Protein AF-B0TVT5-F1 (afdb_monomer_lite)

Sequence (146 aa):
MIALIILLFVLSYLGFHYFGSIKQVGQPSIRVEHTRLLNVLGVVRSQWLMRSKPETLVLDWYSDNPEHASSSGQVRMAVGGWPIPDETSVAGCRRLLTELLGLSYVQQIETQFNSDTGVCRYIGDSGESISYQTSSGRVIFLTEAR

Secondary structure (DSSP, 8-state):
-HHHHHHHHHHHHHHHHHHHHHGGGSS--HHHHHHHHHHHHHHHHHHHHHTT--SEEE-HHHHS-GGGTTS--EEEE-TTS-EE-SSSSHHHHHHHHHHHH-GGGGGGEEEEEETTTTEEEEEETTS-EEEEETTT--EEEESS--

Structure (mmCIF, N/CA/C/O backbone):
data_AF-B0TVT5-F1
#
_entry.id   AF-B0TVT5-F1
#
loop_
_atom_site.group_PDB
_atom_site.id
_atom_site.type_symbol
_atom_site.label_atom_id
_atom_site.label_alt_id
_atom_site.label_comp_id
_atom_site.label_asym_id
_atom_site.label_entity_id
_atom_site.label_seq_id
_atom_site.pdbx_PDB_ins_code
_atom_site.Cartn_x
_atom_site.Cartn_y
_atom_site.Cartn_z
_atom_site.occupancy
_atom_site.B_iso_or_equiv
_atom_site.auth_seq_id
_atom_site.auth_comp_id
_atom_site.auth_asym_id
_atom_site.auth_atom_id
_atom_site.pdbx_PDB_model_num
ATOM 1 N N . MET A 1 1 ? -18.868 22.893 51.690 1.00 73.75 1 MET A N 1
ATOM 2 C CA . MET A 1 1 ? -18.095 21.627 51.679 1.00 73.75 1 MET A CA 1
ATOM 3 C C . MET A 1 1 ? -18.855 20.485 51.011 1.00 73.75 1 MET A C 1
ATOM 5 O O . MET A 1 1 ? -18.315 19.909 50.081 1.00 73.75 1 MET A O 1
ATOM 9 N N . ILE A 1 2 ? -20.110 20.209 51.388 1.00 89.44 2 ILE A N 1
ATOM 10 C CA . ILE A 1 2 ? -20.923 19.127 50.787 1.00 89.44 2 ILE A CA 1
ATOM 11 C C . ILE A 1 2 ? -21.070 19.276 49.258 1.00 89.44 2 ILE A C 1
ATOM 13 O O . ILE A 1 2 ? -20.863 18.316 48.527 1.00 89.44 2 ILE A O 1
ATOM 17 N N . ALA A 1 3 ? -21.318 20.492 48.757 1.00 90.56 3 ALA A N 1
ATOM 18 C CA . ALA A 1 3 ? -21.428 20.746 47.316 1.00 90.56 3 ALA A CA 1
ATOM 19 C C . ALA A 1 3 ? -20.134 20.446 46.529 1.00 90.56 3 ALA A C 1
ATOM 21 O O . ALA A 1 3 ? -20.201 19.932 45.417 1.00 90.56 3 ALA A O 1
ATOM 22 N N . LEU A 1 4 ? -18.960 20.708 47.118 1.00 91.19 4 LEU A N 1
ATOM 23 C CA . LEU A 1 4 ? -17.665 20.393 46.497 1.00 91.19 4 LEU A CA 1
ATOM 24 C C . LEU A 1 4 ? -17.431 18.882 46.423 1.00 91.19 4 LEU A C 1
ATOM 26 O O . LEU A 1 4 ? -16.915 18.391 45.427 1.00 91.19 4 LEU A O 1
ATOM 30 N N . ILE A 1 5 ? -17.850 18.144 47.452 1.00 94.19 5 ILE A N 1
ATOM 31 C CA . ILE A 1 5 ? -17.731 16.682 47.487 1.00 94.19 5 ILE A CA 1
ATOM 32 C C . ILE A 1 5 ? -18.621 16.056 46.407 1.00 94.19 5 ILE A C 1
ATOM 34 O O . ILE A 1 5 ? -18.167 15.187 45.669 1.00 94.19 5 ILE A O 1
ATOM 38 N N . ILE A 1 6 ? -19.859 16.540 46.262 1.00 93.88 6 ILE A N 1
ATOM 39 C CA . ILE A 1 6 ? -20.787 16.066 45.224 1.00 93.88 6 ILE A CA 1
ATOM 40 C C . ILE A 1 6 ? -20.236 16.373 43.826 1.00 93.88 6 ILE A C 1
ATOM 42 O O . ILE A 1 6 ? -20.226 15.492 42.969 1.00 93.88 6 ILE A O 1
ATOM 46 N N . LEU A 1 7 ? -19.715 17.585 43.606 1.00 93.19 7 LEU A N 1
ATOM 47 C CA . LEU A 1 7 ? -19.097 17.969 42.335 1.00 93.19 7 LEU A CA 1
ATOM 48 C C . LEU A 1 7 ? -17.929 17.038 41.968 1.00 93.19 7 LEU A C 1
ATOM 50 O O . LEU A 1 7 ? -17.852 16.566 40.837 1.00 93.19 7 LEU A O 1
ATOM 54 N N . LEU A 1 8 ? -17.046 16.737 42.924 1.00 93.19 8 LEU A N 1
ATOM 55 C CA . LEU A 1 8 ? -15.907 15.844 42.699 1.00 93.19 8 LEU A CA 1
ATOM 56 C C . LEU A 1 8 ? -16.345 14.411 42.382 1.00 93.19 8 LEU A C 1
ATOM 58 O O . LEU A 1 8 ? -15.752 13.777 41.513 1.00 93.19 8 LEU A O 1
ATOM 62 N N . PHE A 1 9 ? -17.401 13.915 43.028 1.00 94.00 9 PHE A N 1
ATOM 63 C CA . PHE A 1 9 ? -17.964 12.602 42.713 1.00 94.00 9 PHE A CA 1
ATOM 64 C C . PHE A 1 9 ? -18.547 12.544 41.300 1.00 94.00 9 PHE A C 1
ATOM 66 O O . PHE A 1 9 ? -18.299 11.577 40.583 1.00 94.00 9 PHE A O 1
ATOM 73 N N . VAL A 1 10 ? -19.264 13.587 40.875 1.00 93.06 10 VAL A N 1
ATOM 74 C CA . VAL A 1 10 ? -19.808 13.679 39.512 1.00 93.06 10 VAL A CA 1
ATOM 75 C C . VAL A 1 10 ? -18.680 13.735 38.482 1.00 93.06 10 VAL A C 1
ATOM 77 O O . VAL A 1 10 ? -18.714 12.994 37.503 1.00 93.06 10 VAL A O 1
ATOM 80 N N . LEU A 1 11 ? -17.651 14.554 38.714 1.00 90.44 11 LEU A N 1
ATOM 81 C CA . LEU A 1 11 ? -16.497 14.651 37.815 1.00 90.44 11 LEU A CA 1
ATOM 82 C C . LEU A 1 11 ? -15.701 13.345 37.749 1.00 90.44 11 LEU A C 1
ATOM 84 O O . LEU A 1 11 ? -15.289 12.943 36.666 1.00 90.44 11 LEU A O 1
ATOM 88 N N . SER A 1 12 ? -15.525 12.661 38.880 1.00 88.81 12 SER A N 1
ATOM 89 C CA . SER A 1 12 ? -14.876 11.349 38.936 1.00 88.81 12 SER A CA 1
ATOM 90 C C . SER A 1 12 ? -15.671 10.309 38.147 1.00 88.81 12 SER A C 1
ATOM 92 O O . SER A 1 12 ? -15.120 9.637 37.278 1.00 88.81 12 SER A O 1
ATOM 94 N N . TYR A 1 13 ? -16.987 10.236 38.367 1.00 90.88 13 TYR A N 1
ATOM 95 C CA . TYR A 1 13 ? -17.873 9.323 37.647 1.00 90.88 13 TYR A CA 1
ATOM 96 C C . TYR A 1 13 ? -17.854 9.572 36.133 1.00 90.88 13 TYR A C 1
ATOM 98 O O . TYR A 1 13 ? -17.685 8.634 35.355 1.00 90.88 13 TYR A O 1
ATOM 106 N N . LEU A 1 14 ? -17.957 10.837 35.713 1.00 85.19 14 LEU A N 1
ATOM 107 C CA . LEU A 1 14 ? -17.855 11.223 34.305 1.00 85.19 14 LEU A CA 1
ATOM 108 C C . LEU A 1 14 ? -16.472 10.900 33.733 1.00 85.19 14 LEU A C 1
ATOM 110 O O . LEU A 1 14 ? -16.383 10.377 32.626 1.00 85.19 14 LEU A O 1
ATOM 114 N N . GLY A 1 15 ? -15.405 11.143 34.494 1.00 82.38 15 GLY A N 1
ATOM 115 C CA . GLY A 1 15 ? -14.047 10.766 34.124 1.00 82.38 15 GLY A CA 1
ATOM 116 C C . GLY A 1 15 ? -13.949 9.269 33.839 1.00 82.38 15 GLY A C 1
ATOM 117 O O . GLY A 1 15 ? -13.659 8.875 32.716 1.00 82.38 15 GLY A O 1
ATOM 118 N N . PHE A 1 16 ? -14.271 8.415 34.808 1.00 80.88 16 PHE A N 1
ATOM 119 C CA .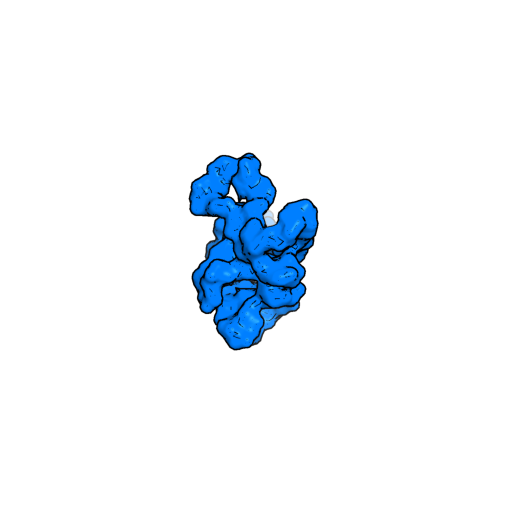 PHE A 1 16 ? -14.177 6.964 34.624 1.00 80.88 16 PHE A CA 1
ATOM 120 C C . PHE A 1 16 ? -15.085 6.433 33.507 1.00 80.88 16 PHE A C 1
ATOM 122 O O . PHE A 1 16 ? -14.669 5.546 32.762 1.00 80.88 16 PHE A O 1
ATOM 129 N N . HIS A 1 17 ? -16.288 6.991 33.348 1.00 77.81 17 HIS A N 1
ATOM 130 C CA . HIS A 1 17 ? -17.235 6.547 32.327 1.00 77.81 17 HIS A CA 1
ATOM 131 C C . HIS A 1 17 ? -16.817 6.959 30.905 1.00 77.81 17 HIS A C 1
ATOM 133 O O . HIS A 1 17 ? -16.916 6.160 29.976 1.00 77.81 17 HIS A O 1
ATOM 139 N N . TYR A 1 18 ? -16.324 8.187 30.710 1.00 73.25 18 TYR A N 1
ATOM 140 C CA . TYR A 1 18 ? -15.971 8.693 29.379 1.00 73.25 18 TYR A CA 1
ATOM 141 C C . TYR A 1 18 ? -14.526 8.384 28.966 1.00 73.25 18 TYR A C 1
ATOM 143 O O . TYR A 1 18 ? -14.272 8.208 27.775 1.00 73.25 18 TYR A O 1
ATOM 151 N N . PHE A 1 19 ? -13.582 8.223 29.901 1.00 67.19 19 PHE A N 1
ATOM 152 C CA . PHE A 1 19 ? -12.194 7.876 29.557 1.00 67.19 19 PHE A CA 1
ATOM 153 C C . PHE A 1 19 ? -12.063 6.514 28.860 1.00 67.19 19 PHE A C 1
ATOM 155 O O . PHE A 1 19 ? -11.162 6.340 28.040 1.00 67.19 19 PHE A O 1
ATOM 162 N N . GLY A 1 20 ? -12.975 5.567 29.111 1.00 59.06 20 GLY A N 1
ATOM 163 C CA . GLY A 1 20 ? -13.017 4.294 28.383 1.00 59.06 20 GLY A CA 1
ATOM 164 C C . GLY A 1 20 ? -13.254 4.459 26.875 1.00 59.06 20 GLY A C 1
ATOM 165 O O . GLY A 1 20 ? -12.713 3.686 26.089 1.00 59.06 20 GLY A O 1
ATOM 166 N N . SER A 1 21 ? -13.988 5.503 26.472 1.00 56.88 21 SER A N 1
ATOM 167 C CA . SER A 1 21 ? -14.326 5.811 25.074 1.00 56.88 21 SER A CA 1
ATOM 168 C C . SER A 1 21 ? -13.259 6.674 24.373 1.00 56.88 21 SER A C 1
ATOM 170 O O . SER A 1 21 ? -13.179 6.700 23.150 1.00 56.88 21 SER A O 1
ATOM 172 N N . ILE A 1 22 ? -12.376 7.332 25.135 1.00 55.66 22 ILE A N 1
ATOM 173 C CA . ILE A 1 22 ? -11.315 8.221 24.618 1.00 55.66 22 ILE A CA 1
ATOM 174 C C . ILE A 1 22 ? -10.054 7.443 24.188 1.00 55.66 22 ILE A C 1
ATOM 176 O O . ILE A 1 22 ? -9.181 7.999 23.521 1.00 55.66 22 ILE A O 1
ATOM 180 N N . LYS A 1 23 ? -9.962 6.132 24.466 1.00 50.75 23 LYS A N 1
ATOM 181 C CA . LYS A 1 23 ? -8.839 5.282 24.008 1.00 50.75 23 LYS A CA 1
ATOM 182 C C . LYS A 1 23 ? -8.636 5.288 22.482 1.00 50.75 23 LYS A C 1
ATOM 184 O O . LYS A 1 23 ? -7.557 4.944 22.017 1.00 50.75 23 LYS A O 1
ATOM 189 N N . GLN A 1 24 ? -9.630 5.739 21.719 1.00 52.06 24 GLN A N 1
ATOM 190 C CA . GLN A 1 24 ? -9.601 5.847 20.260 1.00 52.06 24 GLN A CA 1
ATOM 191 C C . GLN A 1 24 ? -8.900 7.118 19.732 1.00 52.06 24 GLN A C 1
ATOM 193 O O . GLN A 1 24 ? -8.648 7.225 18.538 1.00 52.06 24 GLN A O 1
ATOM 198 N N . VAL A 1 25 ? -8.553 8.078 20.600 1.00 47.72 25 VAL A N 1
ATOM 199 C CA . VAL A 1 25 ? -7.944 9.370 20.209 1.00 47.72 25 VAL A CA 1
ATOM 200 C C . VAL A 1 25 ? -6.412 9.282 20.047 1.00 47.72 25 VAL A C 1
ATOM 202 O O . VAL A 1 25 ? -5.789 10.221 19.561 1.00 47.72 25 VAL A O 1
ATOM 205 N N . GLY A 1 26 ? -5.790 8.155 20.419 1.00 47.66 26 GLY A N 1
ATOM 206 C CA . GLY A 1 26 ? -4.327 7.988 20.422 1.00 47.66 26 GLY A CA 1
ATOM 207 C C . GLY A 1 26 ? -3.743 6.998 19.408 1.00 47.66 26 GLY A C 1
ATOM 208 O O . GLY A 1 26 ? -2.524 6.963 19.263 1.00 47.66 26 GLY A O 1
ATOM 209 N N . GLN A 1 27 ? -4.560 6.194 18.721 1.00 53.00 27 GLN A N 1
ATOM 210 C CA . GLN A 1 27 ? -4.071 5.294 17.671 1.00 53.00 27 GLN A CA 1
ATOM 211 C C . GLN A 1 27 ? -4.267 5.951 16.298 1.00 53.00 27 GLN A C 1
ATOM 213 O O . GLN A 1 27 ? -5.351 6.487 16.042 1.00 53.00 27 GLN A O 1
ATOM 218 N N . PRO A 1 28 ? -3.251 5.957 15.413 1.00 59.66 28 PRO A N 1
ATOM 219 C CA . PRO A 1 28 ? -3.420 6.455 14.056 1.00 59.66 28 PRO A CA 1
ATOM 220 C C . PRO A 1 28 ? -4.527 5.644 13.383 1.00 59.66 28 PRO A C 1
ATOM 222 O O . PRO A 1 28 ? -4.377 4.454 13.118 1.00 59.66 28 PRO A O 1
ATOM 225 N N . SER A 1 29 ? -5.683 6.280 13.164 1.00 71.81 29 SER A N 1
ATOM 226 C CA . SER A 1 29 ? -6.813 5.596 12.537 1.00 71.81 29 SER A CA 1
ATOM 227 C C . SER A 1 29 ? -6.375 5.058 11.178 1.00 71.81 29 SER A C 1
ATOM 229 O O . SER A 1 29 ? -5.718 5.760 10.404 1.00 71.81 29 SER A O 1
ATOM 231 N N . ILE A 1 30 ? -6.792 3.844 10.842 1.00 82.88 30 ILE A N 1
ATOM 232 C CA . ILE A 1 30 ? -6.499 3.222 9.546 1.00 82.88 30 ILE A CA 1
ATOM 233 C C . ILE A 1 30 ? -6.962 4.098 8.358 1.00 82.88 30 ILE A C 1
ATOM 235 O O . ILE A 1 30 ? -6.439 4.004 7.253 1.00 82.88 30 ILE A O 1
ATOM 239 N N . ARG A 1 31 ? -7.897 5.034 8.580 1.00 82.56 31 ARG A N 1
ATOM 240 C CA . ARG A 1 31 ? -8.333 6.051 7.612 1.00 82.56 31 ARG A CA 1
ATOM 241 C C . ARG A 1 31 ? -7.233 7.066 7.269 1.00 82.56 31 ARG A C 1
ATOM 243 O O . ARG A 1 31 ? -7.132 7.501 6.117 1.00 82.56 31 ARG A O 1
ATOM 250 N N . VAL A 1 32 ? -6.423 7.459 8.250 1.00 83.12 32 VAL A N 1
ATOM 251 C CA . VAL A 1 32 ? -5.253 8.321 8.025 1.00 83.12 32 VAL A CA 1
ATOM 252 C C . VAL A 1 32 ? -4.231 7.564 7.184 1.00 83.12 32 VAL A C 1
ATOM 254 O O . VAL A 1 32 ? -3.784 8.084 6.161 1.00 83.12 32 VAL A O 1
ATOM 257 N N . GLU A 1 33 ? -3.961 6.304 7.530 1.00 85.25 33 GLU A N 1
ATOM 258 C CA . GLU A 1 33 ? -3.027 5.459 6.777 1.00 85.25 33 GLU A CA 1
ATOM 259 C C . GLU A 1 33 ? -3.507 5.172 5.354 1.00 85.25 33 GLU A C 1
ATOM 261 O O . GLU A 1 33 ? -2.717 5.203 4.415 1.00 85.25 33 GLU A O 1
ATOM 266 N N . HIS A 1 34 ? -4.813 5.002 5.152 1.00 89.69 34 HIS A N 1
ATOM 267 C CA . HIS A 1 34 ? -5.408 4.894 3.823 1.00 89.69 34 HIS A CA 1
ATOM 268 C C . HIS A 1 34 ? -5.086 6.116 2.951 1.00 89.69 34 HIS A C 1
ATOM 270 O O . HIS A 1 34 ? -4.643 5.982 1.810 1.00 89.69 34 HIS A O 1
ATOM 276 N N . THR A 1 35 ? -5.289 7.317 3.497 1.00 90.25 35 THR A N 1
ATOM 277 C CA . THR A 1 35 ? -5.027 8.574 2.782 1.00 90.25 35 THR A CA 1
ATOM 278 C C . THR A 1 35 ? -3.541 8.722 2.474 1.00 90.25 35 THR A C 1
ATOM 280 O O . THR A 1 35 ? -3.157 9.103 1.368 1.00 90.25 35 THR A O 1
ATOM 283 N N . ARG A 1 36 ? -2.689 8.368 3.435 1.00 89.06 36 ARG A N 1
ATOM 284 C CA . ARG A 1 36 ? -1.245 8.398 3.251 1.00 89.06 36 ARG A CA 1
ATOM 285 C C . ARG A 1 36 ? -0.779 7.408 2.190 1.00 89.06 36 ARG A C 1
ATOM 287 O O . ARG A 1 36 ? 0.009 7.794 1.331 1.00 89.06 36 ARG A O 1
ATOM 294 N N . LEU A 1 37 ? -1.284 6.177 2.211 1.00 91.50 37 LEU A N 1
ATOM 295 C CA . LEU A 1 37 ? -0.959 5.159 1.218 1.00 91.50 37 LEU A CA 1
ATOM 296 C C . LEU A 1 37 ? -1.329 5.627 -0.191 1.00 91.50 37 LEU A C 1
ATOM 298 O O . LEU A 1 37 ? -0.518 5.491 -1.099 1.00 91.50 37 LEU A O 1
ATOM 302 N N . LEU A 1 38 ? -2.503 6.240 -0.372 1.00 93.31 38 LEU A N 1
ATOM 303 C CA . LEU A 1 38 ? -2.889 6.835 -1.655 1.00 93.31 38 LEU A CA 1
ATOM 304 C C . LEU A 1 38 ? -1.892 7.902 -2.125 1.00 93.31 38 LEU A C 1
ATOM 306 O O . LEU A 1 38 ? -1.481 7.888 -3.287 1.00 93.31 38 LEU A O 1
ATOM 310 N N . ASN A 1 39 ? -1.474 8.793 -1.226 1.00 92.88 39 ASN A N 1
ATOM 311 C CA . ASN A 1 39 ? -0.506 9.841 -1.549 1.00 92.88 39 ASN A CA 1
ATOM 312 C C . ASN A 1 39 ? 0.855 9.250 -1.932 1.00 92.88 39 ASN A C 1
ATOM 314 O O . ASN A 1 39 ? 1.406 9.602 -2.974 1.00 92.88 39 ASN A O 1
ATOM 318 N N . VAL A 1 40 ? 1.368 8.313 -1.130 1.00 92.06 40 VAL A N 1
ATOM 319 C CA . VAL A 1 40 ? 2.637 7.624 -1.391 1.00 92.06 40 VAL A CA 1
ATOM 320 C C . VAL A 1 40 ? 2.578 6.896 -2.730 1.00 92.06 40 VAL A C 1
ATOM 322 O O . VAL A 1 40 ? 3.449 7.109 -3.563 1.00 92.06 40 VAL A O 1
ATOM 325 N N . LEU A 1 41 ? 1.532 6.110 -2.998 1.00 94.25 41 LEU A N 1
ATOM 326 C CA . LEU A 1 41 ? 1.369 5.414 -4.279 1.00 94.25 41 LEU A CA 1
ATOM 327 C C . LEU A 1 41 ? 1.336 6.384 -5.468 1.00 94.25 41 LEU A C 1
ATOM 329 O O . LEU A 1 41 ? 1.898 6.078 -6.521 1.00 94.25 41 LEU A O 1
ATOM 333 N N . GLY A 1 42 ? 0.726 7.561 -5.304 1.00 93.81 42 GLY A N 1
ATOM 334 C CA . GLY A 1 42 ? 0.766 8.627 -6.305 1.00 93.81 42 GLY A CA 1
ATOM 335 C C . GLY A 1 42 ? 2.191 9.111 -6.594 1.00 93.81 42 GLY A C 1
ATOM 336 O O . GLY A 1 42 ? 2.573 9.252 -7.760 1.00 93.81 42 GLY A O 1
ATOM 337 N N . VAL A 1 43 ? 3.003 9.302 -5.551 1.00 93.12 43 VAL A N 1
ATOM 338 C CA . VAL A 1 43 ? 4.417 9.692 -5.676 1.00 93.12 43 VAL A CA 1
ATOM 339 C C . VAL A 1 43 ? 5.243 8.575 -6.320 1.00 93.12 43 VAL A C 1
ATOM 341 O O . VAL A 1 43 ? 5.929 8.834 -7.308 1.00 93.12 43 VAL A O 1
ATOM 344 N N . VAL A 1 44 ? 5.119 7.330 -5.843 1.00 93.38 44 VAL A N 1
ATOM 345 C CA . VAL A 1 44 ? 5.811 6.149 -6.398 1.00 93.38 44 VAL A CA 1
ATOM 346 C C . VAL A 1 44 ? 5.529 6.010 -7.889 1.00 93.38 44 VAL A C 1
ATOM 348 O O . VAL A 1 44 ? 6.446 5.868 -8.698 1.00 93.38 44 VAL A O 1
ATOM 351 N N . ARG A 1 45 ? 4.255 6.089 -8.284 1.00 94.19 45 ARG A N 1
ATOM 352 C CA . ARG A 1 45 ? 3.868 5.970 -9.691 1.00 94.19 45 ARG A CA 1
ATOM 353 C C . ARG A 1 45 ? 4.432 7.114 -10.533 1.00 94.19 45 ARG A C 1
ATOM 355 O O . ARG A 1 45 ? 4.848 6.884 -11.667 1.00 94.19 45 ARG A O 1
ATOM 362 N N . SER A 1 46 ? 4.481 8.326 -9.985 1.00 93.81 46 SER A N 1
ATOM 363 C CA . SER A 1 46 ? 5.080 9.485 -10.656 1.00 93.81 46 SER A CA 1
ATOM 364 C C . SER A 1 46 ? 6.584 9.294 -10.866 1.00 93.81 46 SER A C 1
ATOM 366 O O . SER A 1 46 ? 7.073 9.476 -11.979 1.00 93.81 46 SER A O 1
ATOM 368 N N . GLN A 1 47 ? 7.312 8.838 -9.844 1.00 92.88 47 GLN A N 1
ATOM 369 C CA . GLN A 1 47 ? 8.737 8.499 -9.945 1.00 92.88 47 GLN A CA 1
ATOM 370 C C . GLN A 1 47 ? 8.989 7.399 -10.977 1.00 92.88 47 GLN A C 1
ATOM 372 O O . GLN A 1 47 ? 9.884 7.521 -11.811 1.00 92.88 47 GLN A O 1
ATOM 377 N N . TRP A 1 48 ? 8.164 6.354 -10.975 1.00 94.69 48 TRP A N 1
ATOM 378 C CA . TRP A 1 48 ? 8.247 5.274 -11.953 1.00 94.69 48 TRP A CA 1
ATOM 379 C C . TRP A 1 48 ? 8.077 5.774 -13.391 1.00 94.69 48 TRP A C 1
ATOM 381 O O . TRP A 1 48 ? 8.854 5.398 -14.270 1.00 94.69 48 TRP A O 1
ATOM 391 N N . LEU A 1 49 ? 7.111 6.669 -13.633 1.00 94.75 49 LEU A N 1
ATOM 392 C CA . LEU A 1 49 ? 6.913 7.292 -14.945 1.00 94.75 49 LEU A CA 1
ATOM 393 C C . LEU A 1 49 ? 8.108 8.159 -15.357 1.00 94.75 49 LEU A C 1
ATOM 395 O O . LEU A 1 49 ? 8.542 8.077 -16.505 1.00 94.75 49 LEU A O 1
ATOM 399 N N . MET A 1 50 ? 8.656 8.952 -14.433 1.00 93.94 50 MET A N 1
ATOM 400 C CA . MET A 1 50 ? 9.810 9.819 -14.698 1.00 93.94 50 MET A CA 1
ATOM 401 C C . MET A 1 50 ? 11.091 9.026 -14.983 1.00 93.94 50 MET A C 1
ATOM 403 O O . MET A 1 50 ? 11.896 9.438 -15.813 1.00 93.94 50 MET A O 1
ATOM 407 N N . ARG A 1 51 ? 11.276 7.867 -14.341 1.00 91.94 51 ARG A N 1
ATOM 408 C CA . ARG A 1 51 ? 12.480 7.028 -14.465 1.00 91.94 51 ARG A CA 1
ATOM 409 C C . ARG A 1 51 ? 12.397 5.982 -15.578 1.00 91.94 51 ARG A C 1
ATOM 411 O O . ARG A 1 51 ? 13.070 4.959 -15.507 1.00 91.94 51 ARG A O 1
ATOM 418 N N . SER A 1 52 ? 11.591 6.216 -16.614 1.00 92.25 52 SER A N 1
ATOM 419 C CA . SER A 1 52 ? 11.426 5.307 -17.763 1.00 92.25 52 SER A CA 1
ATOM 420 C C . SER A 1 52 ? 10.874 3.914 -17.425 1.00 92.25 52 SER A C 1
ATOM 422 O O . SER A 1 52 ? 11.146 2.951 -18.133 1.00 92.25 52 SER A O 1
ATOM 424 N N . LYS A 1 53 ? 10.024 3.821 -16.393 1.00 93.31 53 LYS A N 1
ATOM 425 C CA . LYS A 1 53 ? 9.251 2.617 -16.042 1.00 93.31 53 LYS A CA 1
ATOM 426 C C . LYS A 1 53 ? 10.107 1.387 -15.682 1.00 93.31 53 LYS A C 1
ATOM 428 O O . LYS A 1 53 ? 9.927 0.328 -16.283 1.00 93.31 53 LYS A O 1
ATOM 433 N N . PRO A 1 54 ? 11.025 1.492 -14.707 1.00 93.56 54 PRO A N 1
ATOM 434 C CA . PRO A 1 54 ? 11.895 0.380 -14.341 1.00 93.56 54 PRO A CA 1
ATOM 435 C C . PRO A 1 54 ? 11.117 -0.749 -13.645 1.00 93.56 54 PRO A C 1
ATOM 437 O O . PRO A 1 54 ? 10.069 -0.516 -13.039 1.00 93.56 54 PRO A O 1
ATOM 440 N N . GLU A 1 55 ? 11.657 -1.970 -13.684 1.00 91.81 55 GLU A N 1
ATOM 441 C CA . GLU A 1 55 ? 11.099 -3.127 -12.959 1.00 91.81 55 GLU A CA 1
ATOM 442 C C . GLU A 1 55 ? 11.283 -3.017 -11.439 1.00 91.81 55 GLU A C 1
ATOM 444 O O . GLU A 1 55 ? 10.480 -3.541 -10.667 1.00 91.81 55 GLU A O 1
ATOM 449 N N . THR A 1 56 ? 12.323 -2.308 -11.002 1.00 91.56 56 THR A N 1
ATOM 450 C CA . THR A 1 56 ? 12.575 -1.992 -9.594 1.00 91.56 56 THR A CA 1
ATOM 451 C C . THR A 1 56 ? 12.771 -0.497 -9.433 1.00 91.56 56 THR A C 1
ATOM 453 O O . THR A 1 56 ? 13.527 0.110 -10.195 1.00 91.56 56 THR A O 1
ATOM 456 N N . LEU A 1 57 ? 12.140 0.090 -8.425 1.00 91.25 57 LEU A N 1
ATOM 457 C CA . LEU A 1 57 ? 12.239 1.506 -8.118 1.00 91.25 57 LEU A CA 1
ATOM 458 C C . LEU A 1 57 ? 12.837 1.688 -6.724 1.00 91.25 57 LEU A C 1
ATOM 460 O O . LEU A 1 57 ? 12.349 1.100 -5.767 1.00 91.25 57 LEU A O 1
ATOM 464 N N . VAL A 1 58 ? 13.873 2.519 -6.624 1.00 89.38 58 VAL A N 1
ATOM 465 C CA . VAL A 1 58 ? 14.385 3.004 -5.337 1.00 89.38 58 VAL A CA 1
ATOM 466 C C . VAL A 1 58 ? 13.591 4.248 -4.960 1.00 89.38 58 VAL A C 1
ATOM 468 O O . VAL A 1 58 ? 13.522 5.191 -5.749 1.00 89.38 58 VAL A O 1
ATOM 471 N N . LEU A 1 59 ? 12.975 4.217 -3.785 1.00 86.94 59 LEU A N 1
ATOM 472 C CA . LEU A 1 59 ? 12.118 5.265 -3.251 1.00 86.94 59 LEU A CA 1
ATOM 473 C C . LEU A 1 59 ? 12.961 6.447 -2.750 1.00 86.94 59 LEU A C 1
ATOM 475 O O . LEU A 1 59 ? 13.842 6.277 -1.911 1.00 86.94 59 LEU A O 1
ATOM 479 N N . ASP A 1 60 ? 12.669 7.658 -3.232 1.00 81.44 60 ASP A N 1
ATOM 480 C CA . ASP A 1 60 ? 13.495 8.850 -2.955 1.00 81.44 60 ASP A CA 1
ATOM 481 C C . ASP A 1 60 ? 13.583 9.215 -1.456 1.00 81.44 60 ASP A C 1
ATOM 483 O O . ASP A 1 60 ? 14.578 9.766 -1.006 1.00 81.44 60 ASP A O 1
ATOM 487 N N . TRP A 1 61 ? 12.585 8.885 -0.628 1.00 76.94 61 TRP A N 1
ATOM 488 C CA . TRP A 1 61 ? 12.649 9.172 0.817 1.00 76.94 61 TRP A CA 1
ATOM 489 C C . TRP A 1 61 ? 13.568 8.226 1.603 1.00 76.94 61 TRP A C 1
ATOM 491 O O . TRP A 1 61 ? 13.855 8.493 2.769 1.00 76.94 61 TRP A O 1
ATOM 501 N N . TYR A 1 62 ? 14.047 7.144 0.981 1.00 71.69 62 TYR A N 1
ATOM 502 C CA . TYR A 1 62 ? 15.075 6.275 1.557 1.00 71.69 62 TYR A CA 1
ATOM 503 C C . TYR A 1 62 ? 16.494 6.762 1.254 1.00 71.69 62 TYR A C 1
ATOM 505 O O . TYR A 1 62 ? 17.406 6.433 2.009 1.00 71.69 62 TYR A O 1
ATOM 513 N N . SER A 1 63 ? 16.704 7.562 0.199 1.00 62.78 63 SER A N 1
ATOM 514 C CA . SER A 1 63 ? 18.043 8.082 -0.113 1.00 62.78 63 SER A CA 1
ATOM 515 C C . SER A 1 63 ? 18.502 9.182 0.845 1.00 62.78 63 SER A C 1
ATOM 517 O O . SER A 1 63 ? 19.706 9.376 0.997 1.00 62.78 63 SER A O 1
ATOM 519 N N . ASP A 1 64 ? 17.564 9.855 1.519 1.00 59.84 64 ASP A N 1
ATOM 520 C CA . ASP A 1 64 ? 17.838 11.060 2.314 1.00 59.84 64 ASP A CA 1
ATOM 521 C C . ASP A 1 64 ? 17.806 10.838 3.840 1.00 59.84 64 ASP A C 1
ATOM 523 O O . ASP A 1 64 ? 18.122 11.760 4.594 1.00 59.84 64 ASP A O 1
ATOM 527 N N . ASN A 1 65 ? 17.443 9.640 4.330 1.00 58.84 65 ASN A N 1
ATOM 528 C CA . ASN A 1 65 ? 17.252 9.396 5.766 1.00 58.84 65 ASN A CA 1
ATOM 529 C C . ASN A 1 65 ? 18.184 8.301 6.344 1.00 58.84 65 ASN A C 1
ATOM 531 O O . ASN A 1 65 ? 17.990 7.116 6.056 1.00 58.84 65 ASN A O 1
ATOM 535 N N . PRO A 1 66 ? 19.142 8.645 7.232 1.00 54.72 66 PRO A N 1
ATOM 536 C CA . PRO A 1 66 ? 20.037 7.671 7.865 1.00 54.72 66 PRO A CA 1
ATOM 537 C C . PRO A 1 66 ? 19.325 6.690 8.816 1.00 54.72 66 PRO A C 1
ATOM 539 O O . PRO A 1 66 ? 19.878 5.634 9.114 1.00 54.72 66 PRO A O 1
ATOM 542 N N . GLU A 1 67 ? 18.093 6.973 9.261 1.00 54.75 67 GLU A N 1
ATOM 543 C CA . GLU A 1 67 ? 17.298 6.037 10.078 1.00 54.75 67 GLU A CA 1
ATOM 544 C C . GLU A 1 67 ? 16.760 4.839 9.278 1.00 54.75 67 GLU A C 1
ATOM 546 O O . GLU A 1 67 ? 16.301 3.857 9.859 1.00 54.75 67 GLU A O 1
ATOM 551 N N . HIS A 1 68 ? 16.816 4.892 7.945 1.00 55.31 68 HIS A N 1
ATOM 552 C CA . HIS A 1 68 ? 16.291 3.849 7.061 1.00 55.31 68 HIS A CA 1
ATOM 553 C C . HIS A 1 68 ? 17.375 2.854 6.599 1.00 55.31 68 HIS A C 1
ATOM 555 O O . HIS A 1 68 ? 17.112 1.996 5.761 1.00 55.31 68 HIS A O 1
ATOM 561 N N . ALA A 1 69 ? 18.576 2.909 7.194 1.00 48.84 69 ALA A N 1
ATOM 562 C CA . ALA A 1 69 ? 19.775 2.150 6.809 1.00 48.84 69 ALA A CA 1
ATOM 563 C C . ALA A 1 69 ? 19.640 0.609 6.798 1.00 48.84 69 ALA A C 1
ATOM 565 O O . ALA A 1 69 ? 20.537 -0.082 6.321 1.00 48.84 69 ALA A O 1
ATOM 566 N N . SER A 1 70 ? 18.550 0.055 7.333 1.00 51.91 70 SER A N 1
ATOM 567 C CA . SER A 1 70 ? 18.274 -1.392 7.356 1.00 51.91 70 SER A CA 1
ATOM 568 C C . SER A 1 70 ? 17.330 -1.863 6.242 1.00 51.91 70 SER A C 1
ATOM 570 O O . SER A 1 70 ? 17.067 -3.058 6.130 1.00 51.91 70 SER A O 1
ATOM 572 N N . SER A 1 71 ? 16.849 -0.947 5.403 1.00 62.56 71 SER A N 1
ATOM 573 C CA . SER A 1 71 ? 15.954 -1.221 4.286 1.00 62.56 71 SER A CA 1
ATOM 574 C C . SER A 1 71 ? 16.536 -0.638 3.001 1.00 62.56 71 SER A C 1
ATOM 576 O O . SER A 1 71 ? 17.051 0.477 2.986 1.00 62.56 71 SER A O 1
ATOM 578 N N . SER A 1 72 ? 16.441 -1.396 1.908 1.00 66.56 72 SER A N 1
ATOM 579 C CA . SER A 1 72 ? 16.948 -0.949 0.606 1.00 66.56 72 SER A CA 1
ATOM 580 C C . SER A 1 72 ? 16.118 0.185 -0.005 1.00 66.56 72 SER A C 1
ATOM 582 O O . SER A 1 72 ? 16.583 0.822 -0.950 1.00 66.56 72 SER A O 1
ATOM 584 N N . GLY A 1 73 ? 14.894 0.428 0.493 1.00 75.88 73 GLY A N 1
ATOM 585 C CA . GLY A 1 73 ? 13.965 1.373 -0.127 1.00 75.88 73 GLY A CA 1
ATOM 586 C C . GLY A 1 73 ? 13.585 0.964 -1.547 1.00 75.88 73 GLY A C 1
ATOM 587 O O . GLY A 1 73 ? 13.122 1.798 -2.322 1.00 75.88 73 GLY A O 1
ATOM 588 N N . GLN A 1 74 ? 13.866 -0.281 -1.937 1.00 85.88 74 GLN A N 1
ATOM 589 C CA . GLN A 1 74 ? 13.675 -0.781 -3.284 1.00 85.88 74 GLN A CA 1
ATOM 590 C C . GLN A 1 74 ? 12.375 -1.570 -3.335 1.00 85.88 74 GLN A C 1
ATOM 592 O O . GLN A 1 74 ? 12.195 -2.551 -2.619 1.00 85.88 74 GLN A O 1
ATOM 597 N N . VAL A 1 75 ? 11.480 -1.158 -4.224 1.00 90.44 75 VAL A N 1
ATOM 598 C CA . VAL A 1 75 ? 10.217 -1.849 -4.476 1.00 90.44 75 VAL A CA 1
ATOM 599 C C . VAL A 1 75 ? 10.188 -2.383 -5.899 1.00 90.44 75 VAL A C 1
ATOM 601 O O . VAL A 1 75 ? 10.591 -1.708 -6.852 1.00 90.44 75 VAL A O 1
ATOM 604 N N . ARG A 1 76 ? 9.695 -3.609 -6.062 1.00 92.94 76 ARG A N 1
ATOM 605 C CA . ARG A 1 76 ? 9.371 -4.154 -7.382 1.00 92.94 76 ARG A CA 1
ATOM 606 C C . ARG A 1 76 ? 8.110 -3.494 -7.912 1.00 92.94 76 ARG A C 1
ATOM 608 O O . ARG A 1 76 ? 7.184 -3.214 -7.157 1.00 92.94 76 ARG A O 1
ATOM 615 N N . MET A 1 77 ? 8.058 -3.280 -9.219 1.00 93.69 77 MET A N 1
ATOM 616 C CA . MET A 1 77 ? 6.962 -2.592 -9.888 1.00 93.69 77 MET A CA 1
ATOM 617 C C . MET A 1 77 ? 6.264 -3.537 -10.866 1.00 93.69 77 MET A C 1
ATOM 619 O O . MET A 1 77 ? 6.904 -4.204 -11.676 1.00 93.69 77 MET A O 1
ATOM 623 N N . ALA A 1 78 ? 4.935 -3.580 -10.820 1.00 91.81 78 ALA A N 1
ATOM 624 C CA . ALA A 1 78 ? 4.135 -4.200 -11.866 1.00 91.81 78 ALA A CA 1
ATOM 625 C C . ALA A 1 78 ? 4.247 -3.405 -13.173 1.00 91.81 78 ALA A C 1
ATOM 627 O O . ALA A 1 78 ? 4.478 -2.195 -13.169 1.00 91.81 78 ALA A O 1
ATOM 628 N N . VAL A 1 79 ? 3.926 -4.060 -14.293 1.00 88.50 79 VAL A N 1
ATOM 629 C CA . VAL A 1 79 ? 3.814 -3.427 -15.623 1.00 88.50 79 VAL A CA 1
ATOM 630 C C . VAL A 1 79 ? 2.863 -2.214 -15.610 1.00 88.50 79 VAL A C 1
ATOM 632 O O . VAL A 1 79 ? 3.052 -1.261 -16.362 1.00 88.50 79 VAL A O 1
ATOM 635 N N . GLY A 1 80 ? 1.863 -2.214 -14.719 1.00 88.38 80 GLY A N 1
ATOM 636 C CA . GLY A 1 80 ? 0.925 -1.102 -14.518 1.00 88.38 80 GLY A CA 1
ATOM 637 C C . GLY A 1 80 ? 1.491 0.120 -13.777 1.00 88.38 80 GLY A C 1
ATOM 638 O O . GLY A 1 80 ? 0.795 1.133 -13.674 1.00 88.38 80 GLY A O 1
ATOM 639 N N . GLY A 1 81 ? 2.729 0.052 -13.282 1.00 91.88 81 GLY A N 1
ATOM 640 C CA . GLY A 1 81 ? 3.379 1.126 -12.529 1.00 91.88 81 GLY A CA 1
ATOM 641 C C . GLY A 1 81 ? 3.005 1.172 -11.053 1.00 91.88 81 GLY A C 1
ATOM 642 O O . GLY A 1 81 ? 3.028 2.243 -10.449 1.00 91.88 81 GLY A O 1
ATOM 643 N N . TRP A 1 82 ? 2.648 0.022 -10.485 1.00 94.44 82 TRP A N 1
ATOM 644 C CA . TRP A 1 82 ? 2.243 -0.116 -9.089 1.00 94.44 82 TRP A CA 1
ATOM 645 C C . TRP A 1 82 ? 3.222 -1.007 -8.336 1.00 94.44 82 TRP A C 1
ATOM 647 O O . TRP A 1 82 ? 3.626 -2.033 -8.885 1.00 94.44 82 TRP A O 1
ATOM 657 N N . PRO A 1 83 ? 3.609 -0.647 -7.106 1.00 94.06 83 PRO A N 1
ATOM 658 C CA . PRO A 1 83 ? 4.542 -1.455 -6.346 1.00 94.06 83 PRO A CA 1
ATOM 659 C C . PRO A 1 83 ? 3.900 -2.781 -5.921 1.00 94.06 83 PRO A C 1
ATOM 661 O O . PRO A 1 83 ? 2.737 -2.830 -5.507 1.00 94.06 83 PRO A O 1
ATOM 664 N N . ILE A 1 84 ? 4.658 -3.864 -6.055 1.00 93.69 84 ILE A N 1
ATOM 665 C CA . ILE A 1 84 ? 4.234 -5.237 -5.777 1.00 93.69 84 ILE A CA 1
ATOM 666 C C . ILE A 1 84 ? 5.122 -5.856 -4.699 1.00 93.69 84 ILE A C 1
ATOM 668 O O . ILE A 1 84 ? 6.289 -5.482 -4.583 1.00 93.69 84 ILE A O 1
ATOM 672 N N . PRO A 1 85 ? 4.594 -6.800 -3.902 1.00 91.81 85 PRO A N 1
ATOM 673 C CA . PRO A 1 85 ? 5.404 -7.491 -2.917 1.00 91.81 85 PRO A CA 1
ATOM 674 C C . PRO A 1 85 ? 6.415 -8.411 -3.612 1.00 91.81 85 PRO A C 1
ATOM 676 O O . PRO A 1 85 ? 6.111 -9.025 -4.638 1.00 91.81 85 PRO A O 1
ATOM 679 N N . ASP A 1 86 ? 7.607 -8.541 -3.030 1.00 87.75 86 ASP A N 1
ATOM 680 C CA . ASP A 1 86 ? 8.661 -9.409 -3.577 1.00 87.75 86 ASP A CA 1
ATOM 681 C C . ASP A 1 86 ? 8.262 -10.883 -3.582 1.00 87.75 86 ASP A C 1
ATOM 683 O O . ASP A 1 86 ? 8.659 -11.642 -4.466 1.00 87.75 86 ASP A O 1
ATOM 687 N N . GLU A 1 87 ? 7.431 -11.255 -2.612 1.00 89.38 87 GLU A N 1
ATOM 688 C CA . GLU A 1 87 ? 6.880 -12.587 -2.432 1.00 89.38 87 GLU A CA 1
ATOM 689 C C . GLU A 1 87 ? 5.361 -12.512 -2.316 1.00 89.38 87 GLU A C 1
ATOM 691 O O . GLU A 1 87 ? 4.809 -11.652 -1.628 1.00 89.38 87 GLU A O 1
ATOM 696 N N . THR A 1 88 ? 4.672 -13.469 -2.931 1.00 88.88 88 THR A N 1
ATOM 697 C CA . THR A 1 88 ? 3.220 -13.645 -2.819 1.00 88.88 88 THR A CA 1
ATOM 698 C C . THR A 1 88 ? 2.870 -14.302 -1.483 1.00 88.88 88 THR A C 1
ATOM 700 O O . THR A 1 88 ? 2.414 -15.443 -1.423 1.00 88.88 88 THR A O 1
ATOM 703 N N . SER A 1 89 ? 3.158 -13.601 -0.392 1.00 91.44 89 SER A N 1
ATOM 704 C CA . SER A 1 89 ? 2.954 -14.065 0.974 1.00 91.44 89 SER A CA 1
ATOM 705 C C . SER A 1 89 ? 2.519 -12.910 1.873 1.00 91.44 89 SER A C 1
ATOM 707 O O . SER A 1 89 ? 2.732 -11.734 1.568 1.00 91.44 89 SER A O 1
ATOM 709 N N . VAL A 1 90 ? 1.964 -13.246 3.039 1.00 92.06 90 VAL A N 1
ATOM 710 C CA . VAL A 1 90 ? 1.690 -12.265 4.102 1.00 92.06 90 VAL A CA 1
ATOM 711 C C . VAL A 1 90 ? 2.958 -11.480 4.458 1.00 92.06 90 VAL A C 1
ATOM 713 O O . VAL A 1 90 ? 2.912 -10.264 4.642 1.00 92.06 90 VAL A O 1
ATOM 716 N N . ALA A 1 91 ? 4.111 -12.156 4.493 1.00 91.38 91 ALA A N 1
ATOM 717 C CA . ALA A 1 91 ? 5.391 -11.522 4.781 1.00 91.38 91 ALA A CA 1
ATOM 718 C C . ALA A 1 91 ? 5.810 -10.527 3.686 1.00 91.38 91 ALA A C 1
ATOM 720 O O . ALA A 1 91 ? 6.379 -9.485 4.005 1.00 91.38 91 ALA A O 1
ATOM 721 N N . GLY A 1 92 ? 5.518 -10.826 2.417 1.00 91.00 92 GLY A N 1
ATOM 722 C CA . GLY A 1 92 ? 5.762 -9.931 1.288 1.00 91.00 92 GLY A CA 1
ATOM 723 C C . GLY A 1 92 ? 4.886 -8.679 1.328 1.00 91.00 92 GLY A C 1
ATOM 724 O O . GLY A 1 92 ? 5.410 -7.574 1.222 1.00 91.00 92 GLY A O 1
ATOM 725 N N . CYS A 1 93 ? 3.579 -8.822 1.570 1.00 92.44 93 CYS A N 1
ATOM 726 C CA . CYS A 1 93 ? 2.680 -7.673 1.752 1.00 92.44 93 CYS A CA 1
ATOM 727 C C . CYS A 1 93 ? 3.111 -6.788 2.923 1.00 92.44 93 CYS A C 1
ATOM 729 O O . CYS A 1 93 ? 3.135 -5.565 2.813 1.00 92.44 93 CYS A O 1
ATOM 731 N N . ARG A 1 94 ? 3.495 -7.411 4.041 1.00 90.81 94 ARG A N 1
ATOM 732 C CA . ARG A 1 94 ? 3.949 -6.685 5.225 1.00 90.81 94 ARG A CA 1
ATOM 733 C C . ARG A 1 94 ? 5.222 -5.893 4.942 1.00 90.81 94 ARG A C 1
ATOM 735 O O . ARG A 1 94 ? 5.294 -4.728 5.308 1.00 90.81 94 ARG A O 1
ATOM 742 N N . ARG A 1 95 ? 6.196 -6.503 4.256 1.00 89.69 95 ARG A N 1
ATOM 743 C CA . ARG A 1 95 ? 7.412 -5.810 3.807 1.00 89.69 95 ARG A CA 1
ATOM 744 C C . ARG A 1 95 ? 7.085 -4.650 2.880 1.00 89.69 95 ARG A C 1
ATOM 746 O O . ARG A 1 95 ? 7.556 -3.552 3.129 1.00 89.69 95 ARG A O 1
ATOM 753 N N . LEU A 1 96 ? 6.230 -4.866 1.882 1.00 91.50 96 LEU A N 1
ATOM 754 C CA . LEU A 1 96 ? 5.826 -3.801 0.971 1.00 91.50 96 LEU A CA 1
ATOM 755 C C . LEU A 1 96 ? 5.213 -2.611 1.723 1.00 91.50 96 LEU A C 1
ATOM 757 O O . LEU A 1 96 ? 5.550 -1.467 1.436 1.00 91.50 96 LEU A O 1
ATOM 761 N N . LEU A 1 97 ? 4.335 -2.863 2.697 1.00 90.50 97 LEU A N 1
ATOM 762 C CA . LEU A 1 97 ? 3.758 -1.794 3.511 1.00 90.50 97 LEU A CA 1
ATOM 763 C C . LEU A 1 97 ? 4.838 -1.025 4.286 1.00 90.50 97 LEU A C 1
ATOM 765 O O . LEU A 1 97 ? 4.783 0.202 4.333 1.00 90.50 97 LEU A O 1
ATOM 769 N N . THR A 1 98 ? 5.827 -1.729 4.845 1.00 87.81 98 THR A N 1
ATOM 770 C CA . THR A 1 98 ? 6.982 -1.112 5.512 1.00 87.81 98 THR A CA 1
ATOM 771 C C . THR A 1 98 ? 7.762 -0.204 4.571 1.00 87.81 98 THR A C 1
ATOM 773 O O . THR A 1 98 ? 8.070 0.917 4.955 1.00 87.81 98 THR A O 1
ATOM 776 N N . GLU A 1 99 ? 8.061 -0.655 3.352 1.00 88.00 99 GLU A N 1
ATOM 777 C CA . GLU A 1 99 ? 8.794 0.146 2.360 1.00 88.00 99 GLU A CA 1
ATOM 778 C C . GLU A 1 99 ? 8.007 1.402 1.950 1.00 88.00 99 GLU A C 1
ATOM 780 O O . GLU A 1 99 ? 8.569 2.466 1.709 1.00 88.00 99 GLU A O 1
ATOM 785 N N . LEU A 1 100 ? 6.676 1.316 1.889 1.00 89.19 100 LEU A N 1
ATOM 786 C CA . LEU A 1 100 ? 5.841 2.446 1.478 1.00 89.19 100 LEU A CA 1
ATOM 787 C C . LEU A 1 100 ? 5.576 3.445 2.615 1.00 89.19 100 LEU A C 1
ATOM 789 O O . LEU A 1 100 ? 5.549 4.650 2.374 1.00 89.19 100 LEU A O 1
ATOM 793 N N . LEU A 1 101 ? 5.341 2.971 3.842 1.00 86.00 101 LEU A N 1
ATOM 794 C CA . LEU A 1 101 ? 4.864 3.810 4.953 1.00 86.00 101 LEU A CA 1
ATOM 795 C C . LEU A 1 101 ? 5.861 3.945 6.115 1.00 86.00 101 LEU A C 1
ATOM 797 O O . LEU A 1 101 ? 5.799 4.937 6.848 1.00 86.00 101 LEU A O 1
ATOM 801 N N . GLY A 1 102 ? 6.784 2.996 6.276 1.00 81.69 102 GLY A N 1
ATOM 802 C CA . GLY A 1 102 ? 7.766 2.913 7.361 1.00 81.69 102 GLY A CA 1
ATOM 803 C C . GLY A 1 102 ? 7.455 1.838 8.418 1.00 81.69 102 GLY A C 1
ATOM 804 O O . GLY A 1 102 ? 6.363 1.273 8.476 1.00 81.69 102 GLY A O 1
ATOM 805 N N . LEU A 1 103 ? 8.425 1.565 9.300 1.00 74.19 103 LEU A N 1
ATOM 806 C CA . LEU A 1 103 ? 8.352 0.506 10.327 1.00 74.19 103 LEU A CA 1
ATOM 807 C C . LEU A 1 103 ? 7.340 0.777 11.448 1.00 74.19 103 LEU A C 1
ATOM 809 O O . LEU A 1 103 ? 6.750 -0.162 11.987 1.00 74.19 103 LEU A O 1
ATOM 813 N N . SER A 1 104 ? 7.122 2.045 11.796 1.00 68.31 104 SER A N 1
ATOM 814 C CA . SER A 1 104 ? 6.282 2.464 12.927 1.00 68.31 104 SER A CA 1
ATOM 815 C C . SER A 1 104 ? 4.814 2.038 12.791 1.00 68.31 104 SER A C 1
ATOM 817 O O . SER A 1 104 ? 4.091 1.997 13.779 1.00 68.31 104 SER A O 1
ATOM 819 N N . TYR A 1 105 ? 4.383 1.699 11.574 1.00 68.25 105 TYR A N 1
ATOM 820 C CA . TYR A 1 105 ? 2.982 1.453 11.221 1.00 68.25 105 TYR A CA 1
ATOM 821 C C . TYR A 1 105 ? 2.604 -0.026 11.275 1.00 68.25 105 TYR A C 1
ATOM 823 O O . TYR A 1 105 ? 1.444 -0.374 11.462 1.00 68.25 105 TYR A O 1
ATOM 831 N N . VAL A 1 106 ? 3.585 -0.920 11.165 1.00 66.88 106 VAL A N 1
ATOM 832 C CA . VAL A 1 106 ? 3.342 -2.367 11.066 1.00 66.88 106 VAL A CA 1
ATOM 833 C C . VAL A 1 106 ? 3.011 -2.994 12.425 1.00 66.88 106 VAL A C 1
ATOM 835 O O . VAL A 1 106 ? 2.487 -4.101 12.483 1.00 66.88 106 VAL A O 1
ATOM 838 N N . GLN A 1 107 ? 3.300 -2.307 13.533 1.00 67.44 107 GLN A N 1
ATOM 839 C CA . GLN A 1 107 ? 3.119 -2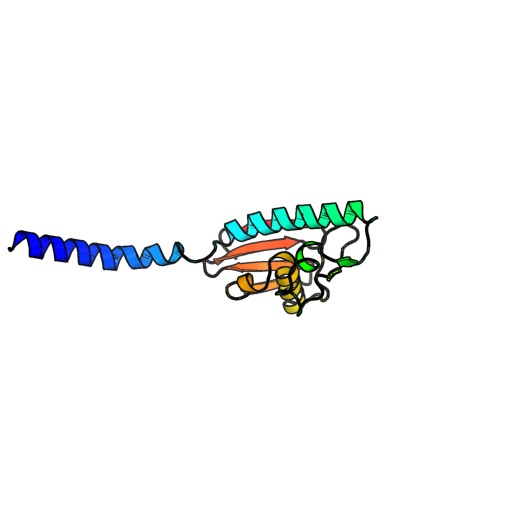.868 14.877 1.00 67.44 107 GLN A CA 1
ATOM 840 C C . GLN A 1 107 ? 1.647 -2.999 15.303 1.00 67.44 107 GLN A C 1
ATOM 842 O O . GLN A 1 107 ? 1.363 -3.778 16.205 1.00 67.44 107 GLN A O 1
ATOM 847 N N . GLN A 1 108 ? 0.730 -2.267 14.662 1.00 71.88 108 GLN A N 1
ATOM 848 C CA . GLN A 1 108 ? -0.703 -2.209 15.010 1.00 71.88 108 GLN A CA 1
ATOM 849 C C . GLN A 1 108 ? -1.611 -2.623 13.839 1.00 71.88 108 GLN A C 1
ATOM 851 O O . GLN A 1 108 ? -2.784 -2.260 13.787 1.00 71.88 108 GLN A O 1
ATOM 856 N N . ILE A 1 109 ? -1.049 -3.321 12.845 1.00 83.06 109 ILE A N 1
ATOM 857 C CA . ILE A 1 109 ? -1.761 -3.716 11.629 1.00 83.06 109 ILE A CA 1
ATOM 858 C C . ILE A 1 109 ? -1.584 -5.215 11.405 1.00 83.06 109 ILE A C 1
ATOM 860 O O . ILE A 1 109 ? -0.483 -5.700 11.129 1.00 83.06 109 ILE A O 1
ATOM 864 N N . GLU A 1 110 ? -2.689 -5.952 11.445 1.00 88.50 110 GLU A N 1
ATOM 865 C CA . GLU A 1 110 ? -2.723 -7.332 10.981 1.00 88.50 110 GLU A CA 1
ATOM 866 C C . GLU A 1 110 ? -2.674 -7.349 9.447 1.00 88.50 110 GLU A C 1
ATOM 868 O O . GLU A 1 110 ? -3.448 -6.676 8.766 1.00 88.50 110 GLU A O 1
ATOM 873 N N . THR A 1 111 ? -1.739 -8.115 8.882 1.00 91.25 111 THR A N 1
ATOM 874 C CA . THR A 1 111 ? -1.592 -8.253 7.428 1.00 91.25 111 THR A CA 1
ATOM 875 C C . THR A 1 111 ? -2.131 -9.599 6.970 1.00 91.25 111 THR A C 1
ATOM 877 O O . THR A 1 111 ? -1.739 -10.641 7.488 1.00 91.25 111 THR A O 1
ATOM 880 N N . GLN A 1 112 ? -2.962 -9.581 5.937 1.00 91.94 112 GLN A N 1
ATOM 881 C CA . GLN A 1 112 ? -3.469 -10.759 5.248 1.00 91.94 112 GLN A CA 1
ATOM 882 C C . GLN A 1 112 ? -3.138 -10.665 3.757 1.00 91.94 112 GLN A C 1
ATOM 884 O O . GLN A 1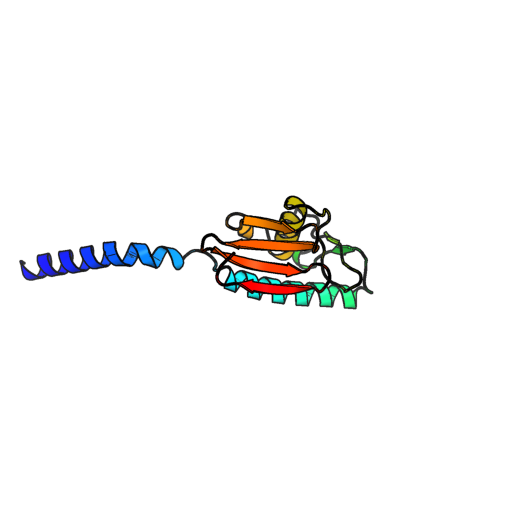 112 ? -3.039 -9.578 3.184 1.00 91.94 112 GLN A O 1
ATOM 889 N N . PHE A 1 113 ? -2.972 -11.816 3.113 1.00 92.56 113 PHE A N 1
ATOM 890 C CA . PHE A 1 113 ? -2.716 -11.902 1.681 1.00 92.56 113 PHE A CA 1
ATOM 891 C C . PHE A 1 113 ? -3.649 -12.928 1.053 1.00 92.56 113 PHE A C 1
ATOM 893 O O . PHE A 1 113 ? -3.731 -14.063 1.518 1.00 92.56 113 PHE A O 1
ATOM 900 N N . ASN A 1 114 ? -4.335 -12.525 -0.012 1.00 90.88 114 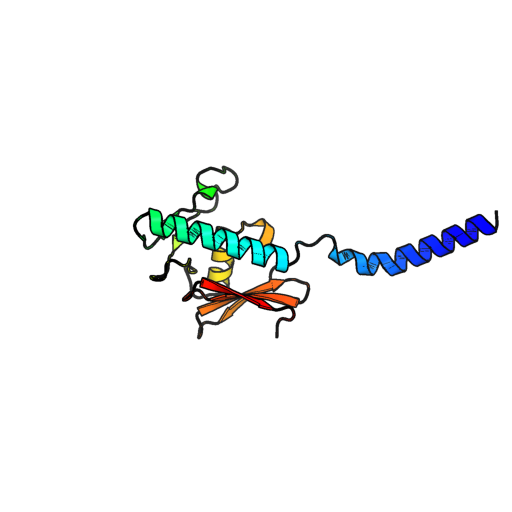ASN A N 1
ATOM 901 C CA . ASN A 1 114 ? -5.137 -13.421 -0.828 1.00 90.88 114 ASN A CA 1
ATOM 902 C C . ASN A 1 114 ? -4.338 -13.779 -2.089 1.00 90.88 114 ASN A C 1
ATOM 904 O O . ASN A 1 114 ? -4.148 -12.933 -2.965 1.00 90.88 114 ASN A O 1
ATOM 908 N N . SER A 1 115 ? -3.875 -15.029 -2.169 1.00 84.75 115 SER A N 1
ATOM 909 C CA . SER A 1 115 ? -3.053 -15.528 -3.279 1.00 84.75 115 SER A CA 1
ATOM 910 C C . SER A 1 115 ? -3.797 -15.578 -4.608 1.00 84.75 115 SER A C 1
ATOM 912 O O . SER A 1 115 ? -3.182 -15.352 -5.645 1.00 84.75 115 SER A O 1
ATOM 914 N N . ASP A 1 116 ? -5.107 -15.821 -4.579 1.00 84.56 116 ASP A N 1
ATOM 915 C CA . ASP A 1 116 ? -5.923 -15.979 -5.788 1.00 84.56 116 ASP A CA 1
ATOM 916 C C . ASP A 1 116 ? -6.126 -14.645 -6.514 1.00 84.56 116 ASP A C 1
ATOM 918 O O . ASP A 1 116 ? -6.230 -14.591 -7.736 1.00 84.56 116 ASP A O 1
ATOM 922 N N . THR A 1 117 ? -6.177 -13.550 -5.753 1.00 85.12 117 THR A N 1
ATOM 923 C CA . THR A 1 117 ? -6.456 -12.202 -6.269 1.00 85.12 117 THR A CA 1
ATOM 924 C C . THR A 1 117 ? -5.249 -11.267 -6.218 1.00 85.12 117 THR A C 1
ATOM 926 O O . THR A 1 117 ? -5.300 -10.174 -6.783 1.00 85.12 117 THR A O 1
ATOM 929 N N . GLY A 1 118 ? -4.160 -11.663 -5.550 1.00 86.62 118 GLY A N 1
ATOM 930 C CA . GLY A 1 118 ? -2.970 -10.827 -5.374 1.00 86.62 118 GLY A CA 1
ATOM 931 C C . GLY A 1 118 ? -3.226 -9.589 -4.508 1.00 86.62 118 GLY A C 1
ATOM 932 O O . GLY A 1 118 ? -2.591 -8.550 -4.707 1.00 86.62 118 GLY A O 1
ATOM 933 N N . VAL A 1 119 ? -4.187 -9.668 -3.585 1.00 93.12 119 VAL A N 1
ATOM 934 C CA . VAL A 1 119 ? -4.614 -8.542 -2.743 1.00 93.12 119 VAL A CA 1
ATOM 935 C C . VAL A 1 119 ? -3.942 -8.617 -1.378 1.00 93.12 119 VAL A C 1
ATOM 937 O O . VAL A 1 119 ? -4.051 -9.624 -0.677 1.00 93.12 119 VAL A O 1
ATOM 940 N N . CYS A 1 120 ? -3.294 -7.521 -0.986 1.00 93.56 120 CYS A N 1
ATOM 941 C CA . CYS A 1 120 ? -2.800 -7.317 0.372 1.00 93.56 120 CYS A CA 1
ATOM 942 C C . CYS A 1 120 ? -3.879 -6.603 1.189 1.00 93.56 120 CYS A C 1
ATOM 944 O O . CYS A 1 120 ? -4.331 -5.523 0.803 1.00 93.56 120 CYS A O 1
ATOM 946 N N . ARG A 1 121 ? -4.300 -7.191 2.308 1.00 93.25 121 ARG A N 1
ATOM 947 C CA . ARG A 1 121 ? -5.269 -6.600 3.233 1.00 93.25 121 ARG A CA 1
ATOM 948 C C . ARG A 1 121 ? -4.574 -6.256 4.548 1.00 93.25 121 ARG A C 1
ATOM 950 O O . ARG A 1 121 ? -3.819 -7.061 5.080 1.00 93.25 121 ARG A O 1
ATOM 957 N N . TYR A 1 122 ? -4.847 -5.064 5.054 1.00 91.69 122 TYR A N 1
ATOM 958 C CA . TYR A 1 122 ? -4.256 -4.487 6.255 1.00 91.69 122 TYR A CA 1
ATOM 959 C C . TYR A 1 122 ? -5.389 -4.104 7.201 1.00 91.69 122 TYR A C 1
ATOM 961 O O . TYR A 1 122 ? -6.216 -3.268 6.840 1.00 91.69 122 TYR A O 1
ATOM 969 N N . ILE A 1 123 ? -5.474 -4.745 8.359 1.00 89.69 123 ILE A N 1
ATOM 970 C CA . ILE A 1 123 ? -6.579 -4.605 9.311 1.00 89.69 123 ILE A CA 1
ATOM 971 C C . ILE A 1 123 ? -6.035 -3.919 10.560 1.00 89.69 123 ILE A C 1
ATOM 973 O O . ILE A 1 123 ? -5.029 -4.361 11.110 1.00 89.69 123 ILE A O 1
ATOM 977 N N . GLY A 1 124 ? -6.666 -2.822 10.973 1.00 85.31 124 GLY A N 1
ATOM 978 C CA . GLY A 1 124 ? -6.329 -2.145 12.224 1.00 85.31 124 GLY A CA 1
ATOM 979 C C . GLY A 1 124 ? -7.065 -2.750 13.420 1.00 85.31 124 GLY A C 1
ATOM 980 O O . GLY A 1 124 ? -8.066 -3.447 13.257 1.00 85.31 124 GLY A O 1
ATOM 981 N N . ASP A 1 125 ? -6.622 -2.412 14.631 1.00 81.06 125 ASP A N 1
ATOM 982 C CA . ASP A 1 125 ? -7.215 -2.885 15.895 1.00 81.06 125 ASP A CA 1
ATOM 983 C C . ASP A 1 125 ? -8.721 -2.570 16.033 1.00 81.06 125 ASP A C 1
ATOM 985 O O . ASP A 1 125 ? -9.454 -3.279 16.723 1.00 81.06 125 ASP A O 1
ATOM 989 N N . SER A 1 126 ? -9.204 -1.514 15.365 1.00 76.38 126 SER A N 1
ATOM 990 C CA . SER A 1 126 ? -10.619 -1.113 15.333 1.00 76.38 126 SER A CA 1
ATOM 991 C C . SER A 1 126 ? -11.506 -2.011 14.459 1.00 76.38 126 SER A C 1
ATOM 993 O O . SER A 1 126 ? -12.720 -1.820 14.437 1.00 76.38 126 SER A O 1
ATOM 995 N N . GLY A 1 127 ? -10.924 -2.962 13.721 1.00 78.94 127 GLY A N 1
ATOM 996 C CA . GLY A 1 127 ? -11.625 -3.807 12.752 1.00 78.94 127 GLY A CA 1
ATOM 997 C C . GLY A 1 127 ? -11.828 -3.152 11.384 1.00 78.94 127 GLY A C 1
ATOM 998 O O . GLY A 1 127 ? -12.309 -3.799 10.460 1.00 78.94 127 GLY A O 1
ATOM 999 N N . GLU A 1 128 ? -11.443 -1.893 11.205 1.00 85.94 128 GLU A N 1
ATOM 1000 C CA . GLU A 1 128 ? -11.407 -1.247 9.895 1.00 85.94 128 GLU A CA 1
ATOM 1001 C C . GLU A 1 128 ? -10.205 -1.771 9.073 1.00 85.94 128 GLU A C 1
ATOM 1003 O O . GLU A 1 128 ? -9.177 -2.170 9.628 1.00 85.94 128 GLU A O 1
ATOM 1008 N N . SER A 1 129 ? -10.293 -1.765 7.738 1.00 90.00 129 SER A N 1
ATOM 1009 C CA . SER A 1 129 ? -9.237 -2.326 6.884 1.00 90.00 129 SER A CA 1
ATOM 1010 C C . SER A 1 129 ? -8.977 -1.573 5.581 1.00 90.00 129 SER A C 1
ATOM 1012 O O . SER A 1 129 ? -9.835 -0.882 5.030 1.00 90.00 129 SER A O 1
ATOM 1014 N N . ILE A 1 130 ? -7.763 -1.753 5.064 1.00 92.44 130 ILE A N 1
ATOM 1015 C CA . ILE A 1 130 ? -7.316 -1.308 3.747 1.00 92.44 130 ILE A CA 1
ATOM 1016 C C . ILE A 1 130 ? -7.028 -2.541 2.901 1.00 92.44 130 ILE A C 1
ATOM 1018 O O . ILE A 1 130 ? -6.250 -3.402 3.295 1.00 92.44 130 ILE A O 1
ATOM 1022 N N . SER A 1 131 ? -7.616 -2.620 1.713 1.00 93.38 131 SER A N 1
ATO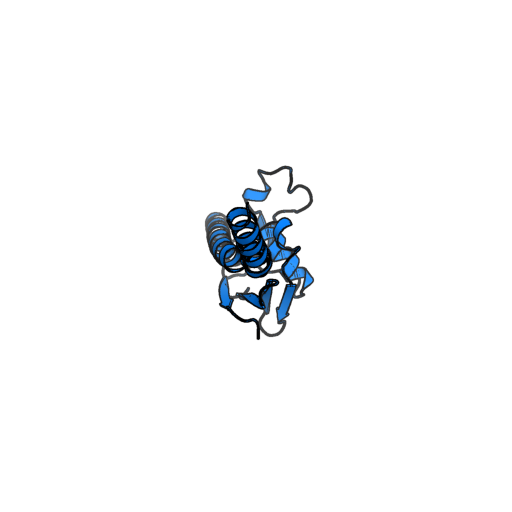M 1023 C CA . SER A 1 131 ? -7.273 -3.628 0.711 1.00 93.38 131 SER A CA 1
ATOM 1024 C C . SER A 1 131 ? -6.549 -2.968 -0.457 1.00 93.38 131 SER A C 1
ATOM 1026 O O . SER A 1 131 ? -7.105 -2.095 -1.123 1.00 93.38 131 SER A O 1
ATOM 1028 N N . TYR A 1 132 ? -5.317 -3.396 -0.708 1.00 95.06 132 TYR A N 1
ATOM 1029 C CA . TYR A 1 132 ? -4.480 -2.947 -1.811 1.00 95.06 132 TYR A CA 1
ATOM 1030 C C . TYR A 1 132 ? -4.411 -4.014 -2.905 1.00 95.06 132 TYR A C 1
ATOM 1032 O O . TYR A 1 132 ? -3.947 -5.135 -2.682 1.00 95.06 132 TYR A O 1
ATOM 1040 N N . GL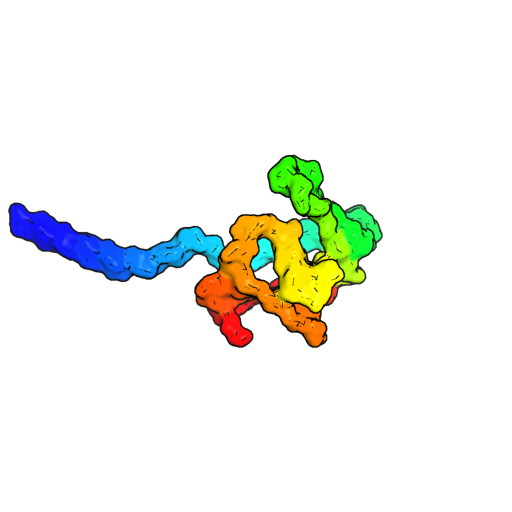N A 1 133 ? -4.875 -3.656 -4.101 1.00 93.44 133 GLN A N 1
ATOM 1041 C CA . GLN A 1 133 ? -4.803 -4.500 -5.289 1.00 93.44 133 GLN A CA 1
ATOM 1042 C C . GLN A 1 133 ? -3.495 -4.230 -6.037 1.00 93.44 133 GLN A C 1
ATOM 1044 O O . GLN A 1 133 ? -3.352 -3.204 -6.701 1.00 93.44 133 GLN A O 1
ATOM 1049 N N . THR A 1 134 ? -2.555 -5.169 -5.968 1.00 87.62 134 THR A N 1
ATOM 1050 C CA . THR A 1 134 ? -1.203 -5.024 -6.543 1.00 87.62 134 THR A CA 1
ATOM 1051 C C . THR A 1 134 ? -1.193 -4.889 -8.072 1.00 87.62 134 THR A C 1
ATOM 1053 O O . THR A 1 134 ? -0.312 -4.245 -8.634 1.00 87.62 134 THR A O 1
ATOM 1056 N N . SER A 1 135 ? -2.195 -5.446 -8.759 1.00 86.25 135 SER A N 1
ATOM 1057 C CA . SER A 1 135 ? -2.320 -5.397 -10.222 1.00 86.25 135 SER A CA 1
ATOM 1058 C C . SER A 1 135 ? -2.830 -4.054 -10.753 1.00 86.25 135 SER A C 1
ATOM 1060 O O . SER A 1 135 ? -2.405 -3.607 -11.820 1.00 86.25 135 SER A O 1
ATOM 1062 N N . SER A 1 136 ? -3.740 -3.402 -10.024 1.00 89.69 136 SER A N 1
ATOM 1063 C CA . SER A 1 136 ? -4.439 -2.187 -10.465 1.00 89.69 136 SER A CA 1
ATOM 1064 C C . SER A 1 136 ? -4.025 -0.926 -9.708 1.00 89.69 136 SER A C 1
ATOM 1066 O O . SER A 1 136 ? -4.394 0.173 -10.123 1.00 89.69 136 SER A O 1
ATOM 1068 N N . GLY A 1 137 ? -3.301 -1.074 -8.596 1.00 89.81 137 GLY A N 1
ATOM 1069 C CA . GLY A 1 137 ? -2.970 0.013 -7.677 1.00 89.81 137 GLY A CA 1
ATOM 1070 C C . GLY A 1 137 ? -4.152 0.513 -6.855 1.00 89.81 137 GLY A C 1
ATOM 1071 O O . GLY A 1 137 ? -4.039 1.516 -6.152 1.00 89.81 137 GLY A O 1
ATOM 1072 N N . ARG A 1 138 ? -5.313 -0.142 -6.960 1.00 92.38 138 ARG A N 1
ATOM 1073 C CA . ARG A 1 138 ? -6.524 0.294 -6.273 1.00 92.38 138 ARG A CA 1
ATOM 1074 C C . ARG A 1 138 ? -6.386 0.052 -4.775 1.00 92.38 138 ARG A C 1
ATOM 1076 O O . ARG A 1 138 ? -6.125 -1.069 -4.342 1.00 92.38 138 ARG A O 1
ATOM 1083 N N . VAL A 1 139 ? -6.644 1.098 -4.001 1.00 93.44 139 VAL A N 1
ATOM 1084 C CA . VAL A 1 139 ? -6.752 1.040 -2.544 1.00 93.44 139 VAL A CA 1
ATOM 1085 C C . VAL A 1 139 ? -8.226 1.161 -2.170 1.00 93.44 139 VAL A C 1
ATOM 1087 O O . VAL A 1 139 ? -8.928 2.042 -2.667 1.00 93.44 139 VAL A O 1
ATOM 1090 N N . ILE A 1 140 ? -8.715 0.243 -1.341 1.00 91.12 140 ILE A N 1
ATOM 1091 C CA . ILE A 1 140 ? -10.104 0.204 -0.878 1.00 91.12 140 ILE A CA 1
ATOM 1092 C C . ILE A 1 140 ? -10.098 0.280 0.639 1.00 91.12 140 ILE A C 1
ATOM 1094 O O . ILE A 1 140 ? -9.466 -0.546 1.291 1.00 91.12 140 ILE A O 1
ATOM 1098 N N . PHE A 1 141 ? -10.832 1.240 1.184 1.00 90.00 141 PHE A N 1
ATOM 1099 C CA . PHE A 1 141 ? -11.079 1.360 2.612 1.00 90.00 141 PHE A CA 1
ATOM 1100 C C . PHE A 1 141 ? -12.405 0.693 2.988 1.00 90.00 141 PHE A C 1
ATOM 1102 O O . PHE A 1 141 ? -13.422 0.942 2.337 1.00 90.00 141 PHE A O 1
ATOM 1109 N N . LEU A 1 142 ? -12.402 -0.125 4.038 1.00 86.19 142 LEU A N 1
ATOM 1110 C CA . LEU A 1 142 ? -13.587 -0.766 4.603 1.00 86.19 142 LEU A CA 1
ATOM 1111 C C . LEU A 1 142 ? -13.676 -0.427 6.092 1.00 86.19 142 LEU A C 1
ATOM 1113 O O . LEU A 1 142 ? -12.709 -0.602 6.827 1.00 86.19 142 LEU A O 1
ATOM 1117 N N . THR A 1 143 ? -14.844 0.031 6.539 1.00 80.25 143 THR A N 1
ATOM 1118 C CA . THR A 1 143 ? -15.096 0.359 7.952 1.00 80.25 143 THR A CA 1
ATOM 1119 C C . THR A 1 143 ? -15.300 -0.876 8.831 1.00 80.25 143 THR A C 1
ATOM 1121 O O . THR A 1 143 ? -15.251 -0.761 10.046 1.00 80.25 143 THR A O 1
ATOM 1124 N N . GLU A 1 144 ? -15.503 -2.050 8.227 1.00 69.38 144 GLU A N 1
ATOM 1125 C CA . GLU A 1 144 ? -15.564 -3.348 8.904 1.00 69.38 144 GLU A CA 1
ATOM 1126 C C . GLU A 1 144 ? -14.842 -4.401 8.049 1.00 69.38 144 GLU A C 1
ATOM 1128 O O . GLU A 1 144 ? -15.134 -4.568 6.860 1.00 69.38 144 GLU A O 1
ATOM 1133 N N . ALA A 1 145 ? -13.877 -5.103 8.639 1.00 60.97 145 ALA A N 1
ATOM 1134 C CA . ALA A 1 145 ? -13.200 -6.243 8.045 1.00 60.97 145 ALA A CA 1
ATOM 1135 C C . ALA A 1 145 ? -14.091 -7.481 8.204 1.00 60.97 145 ALA A C 1
ATOM 1137 O O . ALA A 1 145 ? -14.216 -8.033 9.295 1.00 60.97 145 ALA A O 1
ATOM 1138 N N . ARG A 1 146 ? -14.736 -7.892 7.110 1.00 52.56 146 ARG A N 1
ATOM 1139 C CA . ARG A 1 146 ? -15.459 -9.164 7.011 1.00 52.56 146 ARG A CA 1
ATOM 1140 C C . ARG A 1 146 ? -14.611 -10.231 6.325 1.00 52.56 146 ARG A C 1
ATOM 1142 O O . ARG A 1 146 ? -13.832 -9.883 5.393 1.00 52.56 146 ARG A O 1
#

pLDDT: mean 83.08, std 13.11, range [47.66, 95.06]

Foldseek 3Di:
DVVVVVVVVVVVVCCVVCVVVCVVVPDDPVVNVLVQLVVLQVVQLVQCVVVVNDQKDQDPVCVPDPVNVVDRLIFGADPLSFGAFPDQAQVSLLVSSCSRPNDVNSVFWDWDGDSVQSWIKTAGPQQWIWIARRHNRDIDTGNHND

Radius of gyration: 20.69 Å; chains: 1; bounding box: 42×38×69 Å

Organism: Shewanella halifaxensis (strain HAW-EB4) (NCBI:txid458817)